Protein AF-A0A952H853-F1 (afdb_monomer_lite)

Structure (mmCIF, N/CA/C/O backbone):
data_AF-A0A952H853-F1
#
_entry.id   AF-A0A952H853-F1
#
loop_
_atom_site.group_PDB
_atom_site.id
_atom_site.type_symbol
_atom_site.label_atom_id
_atom_site.label_alt_id
_atom_site.label_comp_id
_atom_site.label_asym_id
_atom_site.label_entity_id
_atom_site.label_seq_id
_atom_site.pdbx_PDB_ins_code
_atom_site.Cartn_x
_atom_site.Cartn_y
_atom_site.Cartn_z
_atom_site.occupancy
_atom_site.B_iso_or_equiv
_atom_site.auth_seq_id
_atom_site.auth_comp_id
_atom_site.auth_asym_id
_atom_site.auth_atom_id
_atom_site.pdbx_PDB_model_num
ATOM 1 N N . MET A 1 1 ? 26.508 34.183 10.210 1.00 49.84 1 MET A N 1
ATOM 2 C CA . MET A 1 1 ? 25.137 34.252 9.661 1.00 49.84 1 MET A CA 1
ATOM 3 C C . MET A 1 1 ? 24.651 32.826 9.466 1.00 49.84 1 MET A C 1
ATOM 5 O O . MET A 1 1 ? 25.160 32.156 8.581 1.00 49.84 1 MET A O 1
ATOM 9 N N . ASN A 1 2 ? 23.754 32.336 10.327 1.00 48.56 2 ASN A N 1
ATOM 10 C CA . ASN A 1 2 ? 23.140 31.017 10.155 1.00 48.56 2 ASN A CA 1
ATOM 11 C C . ASN A 1 2 ? 21.967 31.160 9.182 1.00 48.56 2 ASN A C 1
ATOM 13 O O . ASN A 1 2 ? 20.947 31.752 9.525 1.00 48.56 2 ASN A O 1
ATOM 17 N N . THR A 1 3 ? 22.123 30.663 7.959 1.00 59.75 3 THR A N 1
ATOM 18 C CA . THR A 1 3 ? 21.013 30.486 7.017 1.00 59.75 3 THR A CA 1
ATOM 19 C C . THR A 1 3 ? 20.109 29.348 7.503 1.00 59.75 3 THR A C 1
ATOM 21 O O . THR A 1 3 ? 20.635 28.287 7.846 1.00 59.75 3 THR A O 1
ATOM 24 N N . PRO A 1 4 ? 18.774 29.518 7.540 1.00 65.75 4 PRO A N 1
ATOM 25 C CA . PRO A 1 4 ? 17.872 28.419 7.864 1.00 65.75 4 PRO A CA 1
ATOM 26 C C . PRO A 1 4 ? 17.979 27.332 6.782 1.00 65.75 4 PRO A C 1
ATOM 28 O O . PRO A 1 4 ? 18.064 27.672 5.595 1.00 65.75 4 PRO A O 1
ATOM 31 N N . PRO A 1 5 ? 17.966 26.034 7.140 1.00 62.97 5 PRO A N 1
ATOM 32 C CA . PRO A 1 5 ? 17.827 24.990 6.143 1.00 62.97 5 PRO A CA 1
ATOM 33 C C . PRO A 1 5 ? 16.462 25.180 5.485 1.00 62.97 5 PRO A C 1
ATOM 35 O O . PRO A 1 5 ? 15.414 25.025 6.109 1.00 62.97 5 PRO A O 1
ATOM 38 N N . THR A 1 6 ? 16.486 25.575 4.214 1.00 64.06 6 THR A N 1
ATOM 39 C CA . THR A 1 6 ? 15.312 25.512 3.345 1.00 64.06 6 THR A CA 1
ATOM 40 C C . THR A 1 6 ? 14.776 24.084 3.452 1.00 64.06 6 THR A C 1
ATOM 42 O O . THR A 1 6 ? 15.580 23.159 3.300 1.00 64.06 6 THR A O 1
ATOM 45 N N . PRO A 1 7 ? 13.481 23.859 3.752 1.00 56.47 7 PRO A N 1
ATOM 46 C CA . PRO A 1 7 ? 12.937 22.513 3.742 1.00 56.47 7 PRO A CA 1
ATOM 47 C C . PRO A 1 7 ? 13.202 21.979 2.345 1.00 56.47 7 PRO A C 1
ATOM 49 O O . PRO A 1 7 ? 12.743 22.561 1.361 1.00 56.47 7 PRO A O 1
ATOM 52 N N . ALA A 1 8 ? 14.040 20.947 2.264 1.00 49.88 8 ALA A N 1
ATOM 53 C CA . ALA A 1 8 ? 14.348 20.279 1.024 1.00 49.88 8 ALA A CA 1
ATOM 54 C C . ALA A 1 8 ? 13.005 19.909 0.402 1.00 49.88 8 ALA A C 1
ATOM 56 O O . ALA A 1 8 ? 12.339 18.975 0.847 1.00 49.88 8 ALA A O 1
ATOM 57 N N . ARG A 1 9 ? 12.585 20.682 -0.606 1.00 52.31 9 ARG A N 1
ATOM 58 C CA . ARG A 1 9 ? 11.647 20.226 -1.618 1.00 52.31 9 ARG A CA 1
ATOM 59 C C . ARG A 1 9 ? 12.281 18.933 -2.071 1.00 52.31 9 ARG A C 1
ATOM 61 O O . ARG A 1 9 ? 13.318 19.003 -2.722 1.00 52.31 9 ARG A O 1
ATOM 68 N N . THR A 1 10 ? 11.751 17.814 -1.580 1.00 51.31 10 THR A N 1
ATOM 69 C CA . THR A 1 10 ? 12.259 16.471 -1.809 1.00 51.31 10 THR A CA 1
ATOM 70 C C . THR A 1 10 ? 12.531 16.395 -3.291 1.00 51.31 10 THR A C 1
ATOM 72 O O . THR A 1 10 ? 11.594 16.351 -4.089 1.00 51.31 10 THR A O 1
ATOM 75 N N . ALA A 1 11 ? 13.807 16.537 -3.652 1.00 43.69 11 ALA A N 1
ATOM 76 C CA . ALA A 1 11 ? 14.245 16.349 -5.006 1.00 43.69 11 ALA A CA 1
ATOM 77 C C . ALA A 1 11 ? 13.777 14.936 -5.288 1.00 43.69 11 ALA A C 1
ATOM 79 O O . ALA A 1 11 ? 14.185 14.006 -4.590 1.00 43.69 11 ALA A O 1
ATOM 80 N N . ALA A 1 12 ? 12.800 14.809 -6.185 1.00 47.62 12 ALA A N 1
ATOM 81 C CA . ALA A 1 12 ? 12.456 13.523 -6.732 1.00 47.62 12 ALA A CA 1
ATOM 82 C C . ALA A 1 12 ? 13.797 12.939 -7.165 1.00 47.62 12 ALA A C 1
ATOM 84 O O . ALA A 1 12 ? 14.460 13.489 -8.049 1.00 47.62 12 ALA A O 1
ATOM 85 N N . GLY A 1 13 ? 14.238 11.906 -6.446 1.00 46.75 13 GLY A N 1
ATOM 86 C CA . GLY A 1 13 ? 15.360 11.096 -6.868 1.00 46.75 13 GLY A CA 1
ATOM 87 C C . GLY A 1 13 ? 15.100 10.603 -8.294 1.00 46.75 13 GLY A C 1
ATOM 88 O O . GLY A 1 13 ? 13.986 10.774 -8.805 1.00 46.75 13 GLY A O 1
ATOM 89 N N . PRO A 1 14 ? 16.115 10.024 -8.955 1.00 50.28 14 PRO A N 1
ATOM 90 C CA . PRO A 1 14 ? 16.046 9.628 -10.364 1.00 50.28 14 PRO A CA 1
ATOM 91 C C . PRO A 1 14 ? 14.690 8.994 -10.656 1.00 50.28 14 PRO A C 1
ATOM 93 O O . PRO A 1 14 ? 14.391 7.983 -10.034 1.00 50.28 14 PRO A O 1
ATOM 96 N N . ALA A 1 15 ? 13.877 9.666 -11.487 1.00 58.28 15 ALA A N 1
ATOM 97 C CA . ALA A 1 15 ? 12.454 9.416 -11.735 1.00 58.28 15 ALA A CA 1
ATOM 98 C C . ALA A 1 15 ? 11.943 8.122 -11.080 1.00 58.28 15 ALA A C 1
ATOM 100 O O . ALA A 1 15 ? 11.935 7.073 -11.723 1.00 58.28 15 ALA A O 1
ATOM 101 N N . GLU A 1 16 ? 11.602 8.183 -9.783 1.00 65.50 16 GLU A N 1
ATOM 102 C CA . GLU A 1 16 ? 11.132 7.002 -9.056 1.00 65.50 16 GLU A CA 1
ATOM 103 C C . GLU A 1 16 ? 9.941 6.450 -9.836 1.00 65.50 16 GLU A C 1
ATOM 105 O O . GLU A 1 16 ? 8.910 7.121 -9.944 1.00 65.50 16 GLU A O 1
ATOM 110 N N . ARG A 1 17 ? 10.100 5.264 -10.439 1.00 80.62 17 ARG A N 1
ATOM 111 C CA . ARG A 1 17 ? 9.016 4.619 -11.175 1.00 80.62 17 ARG A CA 1
ATOM 112 C C . ARG A 1 17 ? 7.853 4.461 -10.212 1.00 80.62 17 ARG A C 1
ATOM 114 O O . ARG A 1 17 ? 8.013 3.913 -9.123 1.00 80.62 17 ARG A O 1
ATOM 121 N N . ARG A 1 18 ? 6.700 5.007 -10.584 1.00 86.62 18 ARG A N 1
ATOM 122 C CA . ARG A 1 18 ? 5.467 4.893 -9.809 1.00 86.62 18 ARG A CA 1
ATOM 123 C C . ARG A 1 18 ? 4.550 3.924 -10.516 1.00 86.62 18 ARG A C 1
ATOM 125 O O . ARG A 1 18 ? 4.416 3.977 -11.733 1.00 86.62 18 ARG A O 1
ATOM 132 N N . VAL A 1 19 ? 3.917 3.069 -9.734 1.00 89.12 19 VAL A N 1
ATOM 133 C CA . VAL A 1 19 ? 2.958 2.083 -10.208 1.00 89.12 19 VAL A CA 1
ATOM 134 C C . VAL A 1 19 ? 1.603 2.471 -9.648 1.00 89.12 19 VAL A C 1
ATOM 136 O O . VAL A 1 19 ? 1.481 2.764 -8.455 1.00 89.12 19 VAL A O 1
ATOM 139 N N . LEU A 1 20 ? 0.591 2.504 -10.510 1.00 91.75 20 LEU A N 1
ATOM 140 C CA . LEU A 1 20 ? -0.777 2.700 -10.070 1.00 91.75 20 LEU A CA 1
ATOM 141 C C . LEU A 1 20 ? -1.272 1.380 -9.478 1.00 91.75 20 LEU A C 1
ATOM 143 O O . LEU A 1 20 ? -1.228 0.329 -10.118 1.00 91.75 20 LEU A O 1
ATOM 147 N N . VAL A 1 21 ? -1.698 1.415 -8.224 1.00 92.19 21 VAL A N 1
ATOM 148 C CA . VAL A 1 21 ? -2.198 0.238 -7.517 1.00 92.19 21 VAL A CA 1
ATOM 149 C C . VAL A 1 21 ? -3.645 0.481 -7.127 1.00 92.19 21 VAL A C 1
ATOM 151 O O . VAL A 1 21 ? -3.984 1.545 -6.615 1.00 92.19 21 VAL A O 1
ATOM 154 N N . HIS A 1 22 ? -4.485 -0.516 -7.381 1.00 93.44 22 HIS A N 1
ATOM 155 C CA . HIS A 1 22 ? -5.886 -0.556 -7.005 1.00 93.44 22 HIS A CA 1
ATOM 156 C C . HIS A 1 22 ? -6.095 -1.507 -5.823 1.00 93.44 22 HIS A C 1
ATOM 158 O O . HIS A 1 22 ? -5.723 -2.679 -5.864 1.00 93.44 22 HIS A O 1
ATOM 164 N N . TYR A 1 23 ? -6.698 -0.994 -4.765 1.00 92.88 23 TYR A N 1
ATOM 165 C CA . TYR A 1 23 ? -7.067 -1.695 -3.556 1.00 92.88 23 TYR A CA 1
ATOM 166 C C . TYR A 1 23 ? -8.513 -2.181 -3.661 1.00 92.88 23 TYR A C 1
ATOM 168 O O . TYR A 1 23 ? -9.441 -1.398 -3.842 1.00 92.88 23 TYR A O 1
ATOM 176 N N . ARG A 1 24 ? -8.704 -3.497 -3.557 1.00 90.81 24 ARG A N 1
ATOM 177 C CA . ARG A 1 24 ? -9.994 -4.171 -3.778 1.00 90.81 24 ARG A CA 1
ATOM 178 C C . ARG A 1 24 ? -10.799 -4.425 -2.508 1.00 90.81 24 ARG A C 1
ATOM 180 O O . ARG A 1 24 ? -11.886 -4.992 -2.586 1.00 90.81 24 ARG A O 1
ATOM 187 N N . ALA A 1 25 ? -10.249 -4.124 -1.338 1.00 86.94 25 ALA A N 1
ATOM 188 C CA . ALA A 1 25 ? -10.949 -4.342 -0.079 1.00 86.94 25 ALA A CA 1
ATOM 189 C C . ALA A 1 25 ? -11.703 -3.079 0.357 1.00 86.94 25 ALA A C 1
ATOM 191 O O . ALA A 1 25 ? -11.374 -1.966 -0.036 1.00 86.94 25 ALA A O 1
ATOM 192 N N . SER A 1 26 ? -12.746 -3.269 1.164 1.00 82.06 26 SER A N 1
ATOM 193 C CA . SER A 1 26 ? -13.594 -2.172 1.647 1.00 82.06 26 SER A CA 1
ATOM 194 C C . SER A 1 26 ? -13.122 -1.575 2.975 1.00 82.06 26 SER A C 1
ATOM 196 O O . SER A 1 26 ? -13.636 -0.5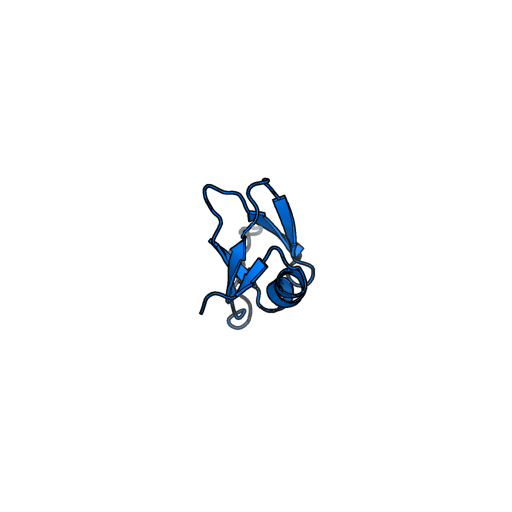44 3.392 1.00 82.06 26 SER A O 1
ATOM 198 N N . ALA A 1 27 ? -12.181 -2.228 3.662 1.00 88.12 27 ALA A N 1
ATOM 199 C CA . ALA A 1 27 ? -11.663 -1.760 4.943 1.00 88.12 27 ALA A CA 1
ATOM 200 C C . ALA A 1 27 ? -10.543 -0.730 4.724 1.00 88.12 27 ALA A C 1
ATOM 202 O O . ALA A 1 27 ? -9.666 -0.992 3.907 1.00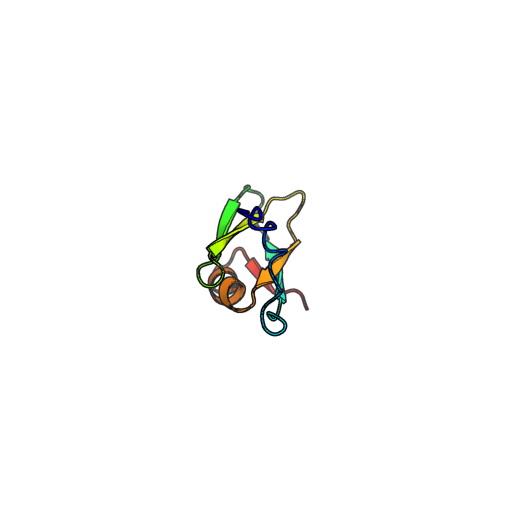 88.12 27 ALA A O 1
ATOM 203 N N . PRO A 1 28 ? -10.515 0.399 5.450 1.00 90.19 28 PRO A N 1
ATOM 204 C CA . PRO A 1 28 ? -9.406 1.339 5.353 1.00 90.19 28 PRO A CA 1
ATOM 205 C C . PRO A 1 28 ? -8.111 0.691 5.860 1.00 90.19 28 PRO A C 1
ATOM 207 O O . PRO A 1 28 ? -8.093 0.052 6.917 1.00 90.19 28 PRO A O 1
ATOM 210 N N . VAL A 1 29 ? -7.022 0.852 5.111 1.00 90.06 29 VAL A N 1
ATOM 211 C CA . VAL A 1 29 ? -5.695 0.344 5.463 1.00 90.06 29 VAL A CA 1
ATOM 212 C C . VAL A 1 29 ? -4.631 1.404 5.224 1.00 90.06 29 VAL A C 1
ATOM 214 O O . VAL A 1 29 ? -4.589 2.058 4.186 1.00 90.06 29 VAL A O 1
ATOM 217 N N . VAL A 1 30 ? -3.716 1.525 6.181 1.00 90.75 30 VAL A N 1
ATOM 218 C CA . VAL A 1 30 ? -2.515 2.344 6.044 1.00 90.75 30 VAL A CA 1
ATOM 219 C C . VAL A 1 30 ? -1.330 1.416 5.828 1.00 90.75 30 VAL A C 1
ATOM 221 O O . VAL A 1 30 ? -1.036 0.557 6.661 1.00 90.75 30 VAL A O 1
ATOM 224 N N . VAL A 1 31 ? -0.638 1.583 4.707 1.00 88.00 31 VAL A N 1
ATOM 225 C CA . VAL A 1 31 ? 0.548 0.810 4.356 1.00 88.00 31 VAL A CA 1
ATOM 226 C C . VAL A 1 31 ? 1.774 1.701 4.385 1.00 88.00 31 VAL A C 1
ATOM 228 O O . VAL A 1 31 ? 1.837 2.736 3.730 1.00 88.00 31 VAL A O 1
ATOM 231 N N . ARG A 1 32 ? 2.794 1.258 5.115 1.00 90.44 32 ARG A N 1
ATOM 232 C CA . ARG A 1 32 ? 4.123 1.852 5.047 1.00 90.44 32 ARG A CA 1
ATOM 233 C C . ARG A 1 32 ? 4.924 1.168 3.944 1.00 90.44 32 ARG A C 1
ATOM 235 O O . ARG A 1 32 ? 5.190 -0.029 4.028 1.00 90.44 32 ARG A O 1
ATOM 242 N N . GLY A 1 33 ? 5.312 1.931 2.932 1.00 88.06 33 GLY A N 1
ATOM 243 C CA . GLY A 1 33 ? 6.225 1.508 1.884 1.00 88.06 33 GLY A CA 1
ATOM 244 C C . GLY A 1 33 ? 7.544 1.022 2.478 1.00 88.06 33 GLY A C 1
ATOM 245 O O . GLY A 1 33 ? 8.171 1.721 3.273 1.00 88.06 33 GLY A O 1
ATOM 246 N N . VAL A 1 34 ? 7.949 -0.191 2.118 1.00 84.19 34 VAL A N 1
ATOM 247 C CA . VAL A 1 34 ? 9.171 -0.830 2.623 1.00 84.19 34 VAL A CA 1
ATOM 248 C C . VAL A 1 34 ? 10.438 -0.267 1.981 1.00 84.19 34 VAL A C 1
ATOM 250 O O . VAL A 1 34 ? 11.493 -0.287 2.609 1.00 84.19 34 VAL A O 1
ATOM 253 N N . ALA A 1 35 ? 10.338 0.243 0.752 1.00 83.12 35 ALA A N 1
ATOM 254 C CA . ALA A 1 35 ? 11.447 0.806 -0.006 1.00 83.12 35 ALA A CA 1
ATOM 255 C C . ALA A 1 35 ? 11.533 2.325 0.182 1.00 83.12 35 ALA A C 1
ATOM 257 O O . ALA A 1 35 ? 12.615 2.847 0.442 1.00 83.12 35 ALA A O 1
ATOM 258 N N . SER A 1 36 ? 10.402 3.035 0.082 1.00 81.25 36 SER A N 1
ATOM 259 C CA . SER A 1 36 ? 10.383 4.503 0.202 1.00 81.25 36 SER A CA 1
ATOM 260 C C . SER A 1 36 ? 10.174 4.986 1.647 1.00 81.25 36 SER A C 1
ATOM 262 O O . SER A 1 36 ? 10.427 6.146 1.962 1.00 81.25 36 SER A O 1
ATOM 264 N N . GLY A 1 37 ? 9.673 4.131 2.549 1.00 85.81 37 GLY A N 1
ATOM 265 C CA . GLY A 1 37 ? 9.310 4.519 3.920 1.00 85.81 37 GLY A CA 1
ATOM 266 C C . GLY A 1 37 ? 8.048 5.387 4.015 1.00 85.81 37 GLY A C 1
ATOM 267 O O . GLY A 1 37 ? 7.665 5.776 5.121 1.00 85.81 37 GLY A O 1
ATOM 268 N N . ARG A 1 38 ? 7.410 5.689 2.877 1.00 86.19 38 ARG A N 1
ATOM 269 C CA . ARG A 1 38 ? 6.216 6.535 2.757 1.00 86.19 38 ARG A CA 1
ATOM 270 C C . ARG A 1 38 ? 4.983 5.825 3.295 1.00 86.19 38 ARG A C 1
ATOM 272 O O . ARG A 1 38 ? 4.867 4.612 3.186 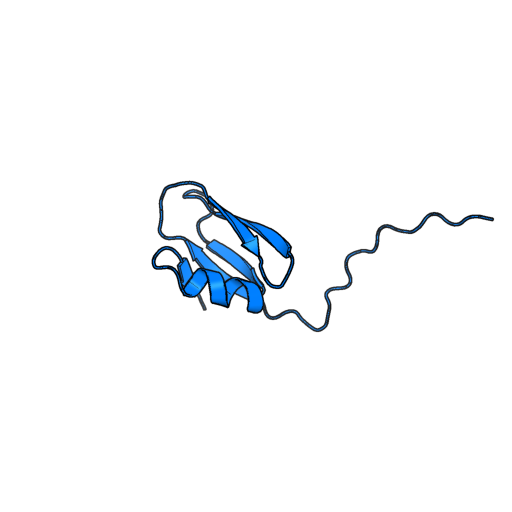1.00 86.19 38 ARG A O 1
ATOM 279 N N . LEU A 1 39 ? 4.052 6.587 3.854 1.00 89.88 39 LEU A N 1
ATOM 280 C CA . LEU A 1 39 ? 2.744 6.074 4.245 1.00 89.88 39 LEU A CA 1
ATOM 281 C C . LEU A 1 39 ? 1.756 6.287 3.100 1.00 89.88 39 LEU A C 1
ATOM 283 O O . LEU A 1 39 ? 1.686 7.374 2.528 1.00 89.88 39 LEU A O 1
ATOM 287 N N . TYR A 1 40 ? 1.016 5.234 2.787 1.00 89.12 40 TYR A N 1
ATOM 288 C CA . TYR A 1 40 ? -0.041 5.200 1.791 1.00 89.12 40 TYR A CA 1
ATOM 289 C C . TYR A 1 40 ? -1.321 4.768 2.484 1.00 89.12 40 TYR A C 1
ATOM 291 O O . TYR A 1 40 ? -1.341 3.739 3.153 1.00 89.12 40 TYR A O 1
ATOM 299 N N . GLU A 1 41 ? -2.378 5.545 2.330 1.00 91.56 41 GLU A N 1
ATOM 300 C CA . GLU A 1 41 ? -3.696 5.203 2.841 1.00 91.56 41 GLU A CA 1
ATOM 301 C C . GLU A 1 41 ? -4.554 4.724 1.676 1.00 91.56 41 GLU A C 1
ATOM 303 O O . GLU A 1 41 ? -4.566 5.355 0.621 1.00 91.56 41 GLU A O 1
ATOM 308 N N . PHE A 1 42 ? -5.205 3.579 1.854 1.00 90.44 42 PHE A N 1
ATOM 309 C CA . PHE A 1 42 ? -6.136 3.011 0.893 1.00 90.44 42 PHE A CA 1
ATOM 310 C C . PHE A 1 42 ? -7.462 2.756 1.587 1.00 90.44 42 PHE A C 1
ATOM 312 O O . PHE A 1 42 ? -7.511 2.144 2.655 1.00 90.44 42 PHE A O 1
ATOM 319 N N . ASP A 1 43 ? -8.543 3.165 0.946 1.00 89.44 43 ASP A N 1
ATOM 320 C CA . ASP A 1 43 ? -9.898 2.950 1.431 1.00 89.44 43 ASP A CA 1
ATOM 321 C C . ASP A 1 43 ? -10.871 2.836 0.250 1.00 89.44 43 ASP A C 1
ATOM 323 O O . ASP A 1 43 ? -10.484 2.948 -0.914 1.00 89.44 43 ASP A O 1
ATOM 327 N N . ALA A 1 44 ? -12.147 2.576 0.537 1.00 86.12 44 ALA A N 1
ATOM 328 C CA . ALA A 1 44 ? -13.165 2.401 -0.498 1.00 86.12 44 ALA A CA 1
ATOM 329 C C . ALA A 1 44 ? -13.461 3.683 -1.309 1.00 86.12 44 ALA A C 1
ATOM 331 O O . ALA A 1 44 ? -13.929 3.586 -2.443 1.00 86.12 44 ALA A O 1
ATOM 332 N N . SER A 1 45 ? -13.196 4.866 -0.752 1.00 87.56 45 SER A N 1
ATOM 333 C CA . SER A 1 45 ? -13.361 6.177 -1.401 1.00 87.56 45 SER A CA 1
ATOM 334 C C . SER A 1 45 ? -12.180 6.498 -2.311 1.00 87.56 45 SER A C 1
ATOM 336 O O . SER A 1 45 ? -12.370 7.067 -3.387 1.00 87.56 45 SER A O 1
ATOM 338 N N . GLN A 1 46 ? -10.969 6.103 -1.909 1.00 86.12 46 GLN A N 1
ATOM 339 C CA . GLN A 1 46 ? -9.761 6.238 -2.718 1.00 86.12 46 GLN A CA 1
ATOM 340 C C . GLN A 1 46 ? -9.046 4.888 -2.891 1.00 86.12 46 GLN A C 1
ATOM 342 O O . GLN A 1 46 ? -7.957 4.669 -2.358 1.00 86.12 46 GLN A O 1
ATOM 347 N N . PRO A 1 47 ? -9.623 3.963 -3.682 1.00 88.88 47 PRO A N 1
ATOM 348 C CA . PRO A 1 47 ? -9.050 2.633 -3.839 1.00 88.88 47 PRO A CA 1
ATOM 349 C C . PRO A 1 47 ? -7.809 2.645 -4.732 1.00 88.88 47 PRO A C 1
ATOM 351 O O . PRO A 1 47 ? -7.052 1.685 -4.736 1.00 88.88 47 PRO A O 1
ATOM 354 N N . THR A 1 48 ? -7.574 3.703 -5.508 1.00 91.75 48 THR A N 1
ATOM 355 C CA . THR A 1 48 ? -6.489 3.742 -6.490 1.00 91.75 48 THR A CA 1
ATOM 356 C C . THR A 1 48 ? -5.471 4.825 -6.133 1.00 91.75 48 THR A C 1
ATOM 358 O O . THR A 1 48 ? -5.817 6.006 -6.089 1.00 91.75 48 THR A O 1
ATOM 361 N N . LEU A 1 49 ? -4.207 4.438 -5.919 1.00 90.19 49 LEU A N 1
ATOM 362 C CA . LEU A 1 49 ? -3.102 5.359 -5.621 1.00 90.19 49 LEU A CA 1
ATOM 363 C C . LEU A 1 49 ? -1.825 5.008 -6.385 1.00 90.19 49 LEU A C 1
ATOM 365 O O . LEU A 1 49 ? -1.527 3.846 -6.658 1.00 90.19 49 LEU A O 1
ATOM 369 N N . TYR A 1 50 ? -1.032 6.041 -6.672 1.00 89.94 50 TYR A N 1
ATOM 370 C CA . TYR A 1 50 ? 0.334 5.881 -7.157 1.00 89.94 50 TYR A CA 1
ATOM 371 C C . TYR A 1 50 ? 1.277 5.599 -5.991 1.00 89.94 50 TYR A C 1
ATOM 373 O O . TYR A 1 50 ? 1.486 6.445 -5.119 1.00 89.94 50 TYR A O 1
ATOM 381 N N . VAL A 1 51 ? 1.903 4.432 -6.026 1.00 88.81 51 VAL A N 1
ATOM 382 C CA . VAL A 1 51 ? 2.932 4.009 -5.073 1.00 88.81 51 VAL A CA 1
ATOM 383 C C . VAL A 1 51 ? 4.274 3.887 -5.782 1.00 88.81 51 VAL A C 1
ATOM 385 O O . VAL A 1 51 ? 4.322 3.720 -7.002 1.00 88.81 51 VAL A O 1
ATOM 388 N N . ALA A 1 52 ? 5.383 3.990 -5.050 1.00 89.06 52 ALA A N 1
ATOM 389 C CA . ALA A 1 52 ? 6.688 3.728 -5.650 1.00 89.06 52 ALA A CA 1
ATOM 390 C C . ALA A 1 52 ? 6.769 2.257 -6.094 1.00 89.06 52 ALA A C 1
ATOM 392 O O . ALA A 1 52 ? 6.241 1.378 -5.416 1.00 89.06 52 ALA A O 1
ATOM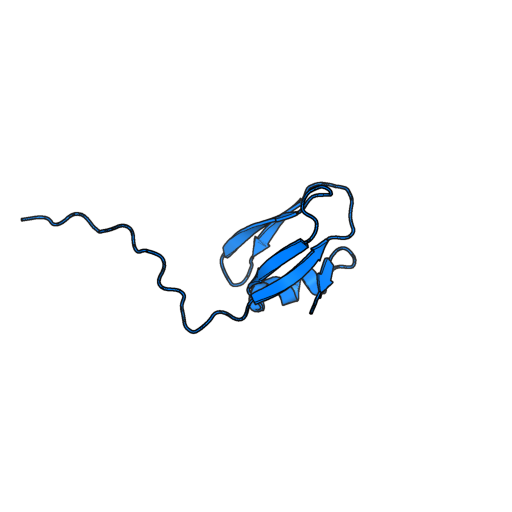 393 N N . GLU A 1 53 ? 7.434 1.974 -7.213 1.00 87.94 53 GLU A N 1
ATOM 394 C CA . GLU A 1 53 ? 7.546 0.623 -7.783 1.00 87.94 53 GLU A CA 1
ATOM 395 C C . GLU A 1 53 ? 8.099 -0.376 -6.756 1.00 87.94 53 GLU A C 1
ATOM 397 O O . GLU A 1 53 ? 7.542 -1.460 -6.591 1.00 87.94 53 GLU A O 1
ATOM 402 N N . GLY A 1 54 ? 9.115 0.026 -5.984 1.00 86.81 54 GLY A N 1
ATOM 403 C CA . GLY A 1 54 ? 9.682 -0.799 -4.912 1.00 86.81 54 GLY A CA 1
ATOM 404 C C . GLY A 1 54 ? 8.690 -1.130 -3.789 1.00 86.81 54 GLY A C 1
ATOM 405 O O . GLY A 1 54 ? 8.728 -2.231 -3.245 1.00 86.81 54 GLY A O 1
ATOM 406 N N . ASP A 1 55 ? 7.762 -0.222 -3.481 1.00 88.38 55 ASP A N 1
ATOM 407 C CA . ASP A 1 55 ? 6.699 -0.457 -2.496 1.00 88.38 55 ASP A CA 1
ATOM 408 C C . ASP A 1 55 ? 5.558 -1.295 -3.094 1.00 88.38 55 ASP A C 1
ATOM 410 O O . ASP A 1 55 ? 5.003 -2.180 -2.434 1.00 88.38 55 ASP A O 1
ATOM 414 N N . ALA A 1 56 ? 5.246 -1.064 -4.373 1.00 88.75 56 ALA A N 1
ATOM 415 C CA . ALA A 1 56 ? 4.216 -1.776 -5.117 1.00 88.75 56 ALA A CA 1
ATOM 416 C C . ALA A 1 56 ? 4.489 -3.281 -5.164 1.00 88.75 56 ALA A C 1
ATOM 418 O O . ALA A 1 56 ? 3.556 -4.068 -5.049 1.00 88.75 56 ALA A O 1
ATOM 419 N N . VAL A 1 57 ? 5.753 -3.702 -5.272 1.00 89.19 57 VAL A N 1
ATOM 420 C CA . VAL A 1 57 ? 6.122 -5.128 -5.271 1.00 89.19 57 VAL A CA 1
ATOM 421 C C . VAL A 1 57 ? 5.598 -5.844 -4.023 1.00 89.19 57 VAL A C 1
ATOM 423 O O . VAL A 1 57 ? 5.079 -6.952 -4.136 1.00 89.19 57 VAL A O 1
ATOM 426 N N . ALA A 1 58 ? 5.683 -5.231 -2.839 1.00 88.00 58 ALA A N 1
ATOM 427 C CA . ALA A 1 58 ? 5.165 -5.832 -1.609 1.00 88.00 58 ALA A CA 1
ATOM 428 C C . ALA A 1 58 ? 3.626 -5.829 -1.569 1.00 88.00 58 ALA A C 1
ATOM 430 O O . ALA A 1 58 ? 3.016 -6.825 -1.175 1.00 88.00 58 ALA A O 1
ATOM 431 N N . LEU A 1 59 ? 3.001 -4.741 -2.028 1.00 87.75 59 LEU A N 1
ATOM 432 C CA . LEU A 1 59 ? 1.543 -4.607 -2.104 1.00 87.75 59 LEU A CA 1
ATOM 433 C C . LEU A 1 59 ? 0.928 -5.650 -3.043 1.00 87.75 59 LEU A C 1
ATOM 435 O O . LEU A 1 59 ? 0.039 -6.397 -2.641 1.00 87.75 59 LEU A O 1
ATOM 439 N N . LEU A 1 60 ? 1.462 -5.763 -4.260 1.00 89.75 60 LEU A N 1
ATOM 440 C CA . LEU A 1 60 ? 0.989 -6.656 -5.322 1.00 89.75 60 LEU A CA 1
ATOM 441 C C . LEU A 1 60 ? 1.184 -8.146 -5.009 1.00 89.75 60 LEU A C 1
ATOM 443 O O . LEU A 1 60 ? 0.570 -8.992 -5.654 1.00 89.75 60 LEU A O 1
ATOM 447 N N . ARG A 1 61 ? 2.001 -8.495 -4.005 1.00 89.12 61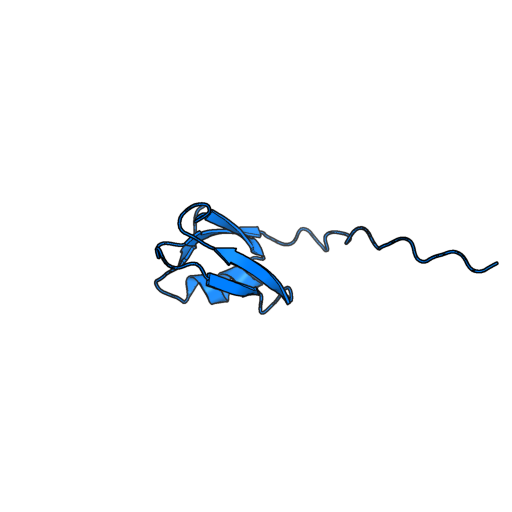 ARG A N 1
ATOM 448 C CA . ARG A 1 61 ? 2.069 -9.873 -3.480 1.00 89.12 61 ARG A CA 1
ATOM 449 C C . ARG A 1 61 ? 0.845 -10.252 -2.647 1.00 89.12 61 ARG A C 1
ATOM 451 O O . ARG A 1 61 ? 0.663 -11.427 -2.337 1.00 89.12 61 ARG A O 1
ATOM 458 N N . SER A 1 62 ? 0.015 -9.283 -2.279 1.00 86.94 62 SER A N 1
ATOM 459 C CA . SER A 1 62 ? -1.193 -9.504 -1.496 1.00 86.94 62 SER A CA 1
ATOM 460 C C . SER A 1 62 ? -2.431 -9.506 -2.390 1.00 86.94 62 SER A C 1
ATOM 462 O O . SER A 1 62 ? -2.588 -8.658 -3.258 1.00 86.94 62 SER A O 1
ATOM 464 N N . ARG A 1 63 ? -3.391 -10.395 -2.110 1.00 89.62 63 ARG A N 1
ATOM 465 C CA . ARG A 1 63 ? -4.651 -10.533 -2.878 1.00 89.62 63 ARG A CA 1
ATOM 466 C C . ARG A 1 63 ? -5.568 -9.300 -2.888 1.00 89.62 63 ARG A C 1
ATOM 468 O O . ARG A 1 63 ? -6.565 -9.282 -3.615 1.00 89.62 63 ARG A O 1
ATOM 475 N N . TRP A 1 64 ? -5.295 -8.329 -2.020 1.00 89.62 64 TRP A N 1
ATOM 476 C CA . TRP A 1 64 ? -6.093 -7.113 -1.870 1.00 89.62 64 TRP A CA 1
ATOM 477 C C . TRP A 1 64 ? -5.664 -6.003 -2.823 1.00 89.62 64 TRP A C 1
ATOM 479 O O . TRP A 1 64 ? -6.457 -5.097 -3.046 1.00 89.62 64 TRP A O 1
ATOM 489 N N . PHE A 1 65 ? -4.459 -6.076 -3.389 1.00 92.06 65 PHE A N 1
ATOM 490 C CA . PHE A 1 65 ? -3.924 -5.048 -4.271 1.00 92.06 65 PHE A CA 1
ATOM 491 C C . PHE A 1 65 ? -3.724 -5.599 -5.681 1.00 92.06 65 PHE A C 1
ATOM 493 O O . PHE A 1 65 ? -3.311 -6.739 -5.882 1.00 92.06 65 PHE A O 1
ATOM 500 N N . GLU A 1 66 ? -4.023 -4.762 -6.657 1.00 92.81 66 GLU A N 1
ATOM 501 C CA . GLU A 1 66 ? -3.968 -5.030 -8.086 1.00 92.81 66 GLU A CA 1
ATOM 502 C C . GLU A 1 66 ? -3.139 -3.932 -8.749 1.00 92.81 66 GLU A C 1
ATOM 504 O O . GLU A 1 66 ? -3.222 -2.770 -8.362 1.00 92.81 66 GLU A O 1
ATOM 509 N N . ARG A 1 67 ? -2.355 -4.271 -9.773 1.00 89.88 67 ARG A N 1
A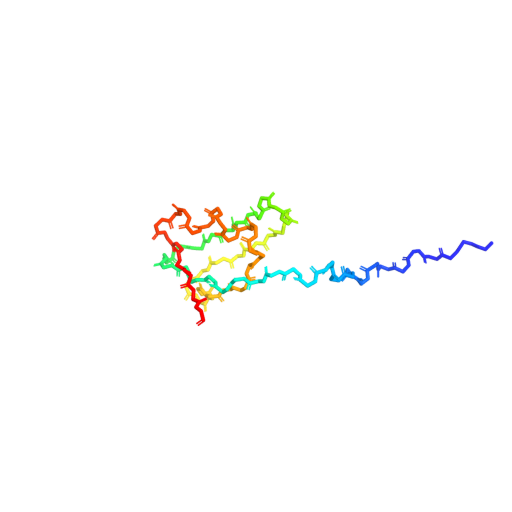TOM 510 C CA . ARG A 1 67 ? -1.685 -3.254 -10.582 1.00 89.88 67 ARG A CA 1
ATOM 511 C C . ARG A 1 67 ? -2.668 -2.726 -11.619 1.00 89.88 67 ARG A C 1
ATOM 513 O O . ARG A 1 67 ? -3.256 -3.516 -12.353 1.00 89.88 67 ARG A O 1
ATOM 520 N N . ARG A 1 68 ? -2.796 -1.407 -11.702 1.00 85.12 68 ARG A N 1
ATOM 521 C CA . ARG A 1 68 ? -3.415 -0.711 -12.829 1.00 85.12 68 ARG A CA 1
ATOM 522 C C . ARG A 1 68 ? -2.291 -0.132 -13.688 1.00 85.12 68 ARG A C 1
ATOM 524 O O . ARG A 1 68 ? -1.318 0.385 -13.146 1.00 85.12 68 ARG A O 1
ATOM 531 N N . ASP A 1 69 ? -2.391 -0.334 -14.992 1.00 69.00 69 ASP A N 1
ATOM 532 C CA . ASP A 1 69 ? -1.481 0.222 -16.000 1.00 69.00 69 ASP A CA 1
ATOM 533 C C . ASP A 1 69 ? -2.148 1.442 -16.643 1.00 69.00 69 ASP A C 1
ATOM 535 O O . ASP A 1 69 ? -3.385 1.360 -16.858 1.00 69.00 69 ASP A O 1
#

Secondary structure (DSSP, 8-state):
-------------TT--EEEEEE--SS-EEEE-TTT--EEEE-SSS-EEEEEHHHHHHHHTSTTEEEE-

Foldseek 3Di:
DDDPPDPPPPPCPPVQDWWKKFFQDADWDWDQQPVPRDIDIAHPVRRIDIDGPSSVVVVCVDPRMDTDD

pLDDT: mean 80.37, std 14.96, range [43.69, 93.44]

Radius of gyration: 15.02 Å; chains: 1; bounding box: 39×45×26 Å

Sequence (69 aa):
MNTPPTPARTAAGPAERRVLVHYRASAPVVVRGVASGRLYEFDASQPTLYVAEGDAVALLRSRWFERRD